Protein AF-A0A6C0DNN8-F1 (afdb_monomer_lite)

Organism: NCBI:txid1070528

Sequence (45 aa):
MKTRKNKFKMPRKFGKAHCLRKTCKKMGFTEKASCRPYKNCYKKK

Secondary structure (DSSP, 8-state):
--------SS--SS-HHHHHHS-GGG--HHHHHHHTTTS-SS---

pLDDT: mean 76.57, std 14.35, range [38.88, 89.44]

Structure (mmCIF, N/CA/C/O backbone):
data_AF-A0A6C0DNN8-F1
#
_entry.id   AF-A0A6C0DNN8-F1
#
loop_
_atom_site.group_PDB
_atom_site.id
_atom_site.type_symbol
_atom_site.label_atom_id
_atom_site.label_alt_id
_atom_site.label_comp_id
_atom_site.label_asym_id
_atom_site.label_entity_id
_atom_site.label_seq_id
_atom_site.pdbx_PDB_ins_code
_atom_site.Cartn_x
_atom_site.Cartn_y
_atom_site.Cartn_z
_atom_site.occupancy
_atom_site.B_iso_or_equiv
_atom_site.auth_seq_id
_atom_site.auth_comp_id
_atom_site.auth_asym_id
_atom_site.auth_atom_id
_atom_site.pdbx_PDB_model_num
ATOM 1 N N . MET A 1 1 ? 10.009 6.139 -22.807 1.00 38.88 1 MET A N 1
ATOM 2 C CA . MET A 1 1 ? 9.828 6.360 -21.351 1.00 38.88 1 MET A CA 1
ATOM 3 C C . MET A 1 1 ? 10.380 5.145 -20.583 1.00 38.88 1 MET A C 1
ATOM 5 O O . MET A 1 1 ? 9.773 4.084 -20.612 1.00 38.88 1 MET A O 1
ATOM 9 N N . LYS A 1 2 ? 11.587 5.223 -19.996 1.00 43.22 2 LYS A N 1
ATOM 10 C CA . LYS A 1 2 ? 12.269 4.075 -19.348 1.00 43.22 2 LYS A CA 1
ATOM 11 C C . LYS A 1 2 ? 11.690 3.839 -17.943 1.00 43.22 2 LYS A C 1
ATOM 13 O O . LYS A 1 2 ? 12.122 4.463 -16.976 1.00 43.22 2 LYS A O 1
ATOM 18 N N . THR A 1 3 ? 10.714 2.940 -17.805 1.00 51.59 3 THR A N 1
ATOM 19 C CA . THR A 1 3 ? 10.246 2.482 -16.486 1.00 51.59 3 THR A CA 1
ATOM 20 C C . THR A 1 3 ? 11.344 1.644 -15.837 1.00 51.59 3 THR A C 1
ATOM 22 O O . THR A 1 3 ? 11.572 0.501 -16.238 1.00 51.59 3 THR A O 1
ATOM 25 N N . ARG A 1 4 ? 12.047 2.208 -14.849 1.00 53.59 4 ARG A N 1
ATOM 26 C CA . ARG A 1 4 ? 13.039 1.498 -14.030 1.00 53.59 4 ARG A CA 1
ATOM 27 C C . ARG A 1 4 ? 12.345 0.378 -13.238 1.00 53.59 4 ARG A C 1
ATOM 29 O O . ARG A 1 4 ? 11.964 0.561 -12.084 1.00 53.59 4 ARG A O 1
ATOM 36 N N . LYS A 1 5 ? 12.159 -0.791 -13.859 1.00 56.09 5 LYS A N 1
ATOM 37 C CA . LYS A 1 5 ? 11.865 -2.056 -13.173 1.00 56.09 5 LYS A CA 1
ATOM 38 C C . LYS A 1 5 ? 13.132 -2.458 -12.417 1.00 56.09 5 LYS A C 1
ATOM 40 O O . LYS A 1 5 ? 13.907 -3.282 -12.894 1.00 56.09 5 LYS A O 1
ATOM 45 N N . ASN A 1 6 ? 13.383 -1.827 -11.268 1.00 53.41 6 ASN A N 1
ATOM 46 C CA . ASN A 1 6 ? 14.402 -2.316 -10.347 1.00 53.41 6 ASN A CA 1
ATOM 47 C C . ASN A 1 6 ? 14.032 -3.755 -9.975 1.00 53.41 6 ASN A C 1
ATOM 49 O O . ASN A 1 6 ? 12.928 -4.041 -9.506 1.00 53.41 6 ASN A O 1
ATOM 53 N N . LYS A 1 7 ? 14.959 -4.641 -10.329 1.00 58.25 7 LYS A N 1
ATOM 54 C CA . LYS A 1 7 ? 14.829 -6.083 -10.491 1.00 58.25 7 LYS A CA 1
ATOM 55 C C . LYS A 1 7 ? 14.610 -6.769 -9.140 1.00 58.25 7 LYS A C 1
ATOM 57 O O . LYS A 1 7 ? 15.537 -7.339 -8.577 1.00 58.25 7 LYS A O 1
ATOM 62 N N . PHE A 1 8 ? 13.394 -6.745 -8.596 1.00 58.78 8 PHE A N 1
ATOM 63 C CA . PHE A 1 8 ? 13.029 -7.827 -7.681 1.00 58.78 8 PHE A CA 1
ATOM 64 C C . PHE A 1 8 ? 13.094 -9.127 -8.492 1.00 58.78 8 PHE A C 1
ATOM 66 O O . PHE A 1 8 ? 12.505 -9.184 -9.572 1.00 58.78 8 PHE A O 1
ATOM 73 N N . LYS A 1 9 ? 13.819 -10.143 -7.990 1.00 61.09 9 LYS A N 1
ATOM 74 C CA . LYS A 1 9 ? 13.968 -11.462 -8.648 1.00 61.09 9 LYS A CA 1
ATOM 75 C C . LYS A 1 9 ? 12.612 -12.061 -9.063 1.00 61.09 9 LYS A C 1
ATOM 77 O O . LYS A 1 9 ? 12.548 -12.801 -10.033 1.00 61.09 9 LYS A O 1
ATOM 82 N N . MET A 1 10 ? 11.533 -11.664 -8.381 1.00 64.94 10 MET A N 1
ATOM 83 C CA . MET A 1 10 ? 10.146 -11.851 -8.802 1.00 64.94 10 MET A CA 1
ATOM 84 C C . MET A 1 10 ? 9.418 -10.497 -8.878 1.00 64.94 10 MET A C 1
ATOM 86 O O . MET A 1 10 ? 9.317 -9.808 -7.854 1.00 64.94 10 MET A O 1
ATOM 90 N N . PRO A 1 11 ? 8.892 -10.082 -10.047 1.00 70.62 11 PRO A N 1
ATOM 91 C CA . PRO A 1 11 ? 8.097 -8.865 -10.141 1.00 70.62 11 PRO A CA 1
ATOM 92 C C . PRO A 1 11 ? 6.829 -9.012 -9.294 1.00 70.62 11 PRO A C 1
ATOM 94 O O . PRO A 1 11 ? 6.122 -10.015 -9.364 1.00 70.62 11 PRO A O 1
ATOM 97 N N . ARG A 1 12 ? 6.526 -8.004 -8.470 1.00 76.81 12 ARG A N 1
ATOM 98 C CA . ARG A 1 12 ? 5.288 -8.004 -7.681 1.00 76.81 12 ARG A CA 1
ATOM 99 C C . ARG A 1 12 ? 4.084 -7.916 -8.610 1.00 76.81 12 ARG A C 1
ATOM 101 O O . ARG A 1 12 ? 4.104 -7.153 -9.573 1.00 76.81 12 ARG A O 1
ATOM 108 N N . LYS A 1 13 ? 3.013 -8.633 -8.259 1.00 80.44 13 LYS A N 1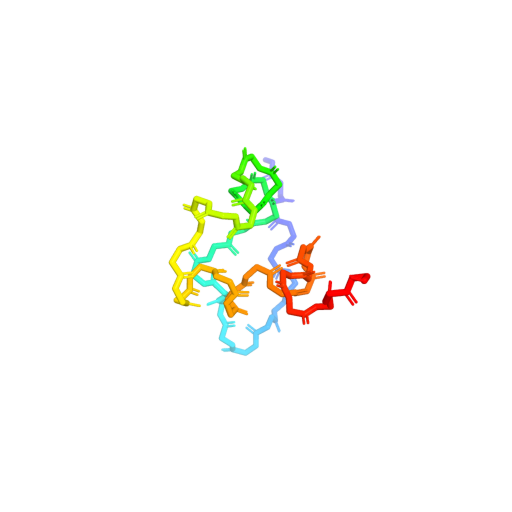
ATOM 109 C CA . LYS A 1 13 ? 1.769 -8.680 -9.042 1.00 80.44 13 LYS A CA 1
ATOM 110 C C . LYS A 1 13 ? 1.115 -7.302 -9.201 1.00 80.44 13 LYS A C 1
ATOM 112 O O . LYS A 1 13 ? 0.490 -7.034 -10.218 1.00 80.44 13 LYS A O 1
ATOM 117 N N . PHE A 1 14 ? 1.297 -6.417 -8.218 1.00 84.50 14 PHE A N 1
ATOM 118 C CA . PHE A 1 14 ? 0.742 -5.066 -8.221 1.00 84.50 14 PHE A CA 1
ATOM 119 C C . PHE A 1 14 ? 1.827 -4.009 -7.997 1.00 84.50 14 PHE A C 1
ATOM 121 O O . PHE A 1 14 ? 2.685 -4.146 -7.123 1.00 84.50 14 PHE A O 1
ATOM 128 N N . GLY A 1 15 ? 1.772 -2.939 -8.793 1.00 83.81 15 GLY A N 1
ATOM 129 C CA . GLY A 1 15 ? 2.665 -1.786 -8.681 1.00 83.81 15 GLY A CA 1
ATOM 130 C C . GLY A 1 15 ? 2.177 -0.733 -7.681 1.00 83.81 15 GLY A C 1
ATOM 131 O O . GLY A 1 15 ? 1.033 -0.756 -7.226 1.00 83.81 15 GLY A O 1
ATOM 132 N N . LYS A 1 16 ? 3.039 0.251 -7.389 1.00 84.50 16 LYS A N 1
ATOM 133 C CA . LYS A 1 16 ? 2.776 1.333 -6.421 1.00 84.50 16 LYS A CA 1
ATOM 134 C C . LYS A 1 16 ? 1.449 2.064 -6.681 1.00 84.50 16 LYS A C 1
ATOM 136 O O . LYS A 1 16 ? 0.682 2.249 -5.745 1.00 84.50 16 LYS A O 1
ATOM 141 N N . ALA A 1 17 ? 1.149 2.431 -7.930 1.00 86.19 17 ALA A N 1
ATOM 142 C CA . ALA A 1 17 ? -0.078 3.160 -8.277 1.00 86.19 17 ALA A CA 1
ATOM 143 C C . ALA A 1 17 ? -1.356 2.363 -7.949 1.00 86.19 17 ALA A C 1
ATOM 145 O O . ALA A 1 17 ? -2.280 2.897 -7.337 1.00 86.19 17 ALA A O 1
ATOM 146 N N . HIS A 1 18 ? -1.377 1.062 -8.268 1.00 87.00 18 HIS A N 1
ATOM 147 C CA . HIS A 1 18 ? -2.495 0.170 -7.926 1.00 87.00 18 HIS A CA 1
ATOM 148 C C . HIS A 1 18 ? -2.683 0.066 -6.410 1.00 87.00 18 HIS A C 1
ATOM 150 O O . HIS A 1 18 ? -3.799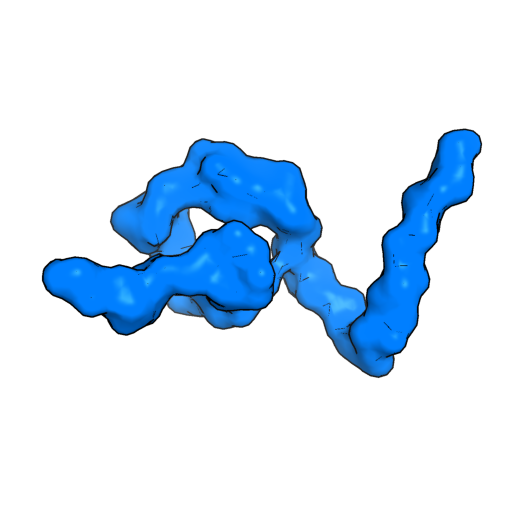 0.166 -5.901 1.00 87.00 18 HIS A O 1
ATOM 156 N N . CYS A 1 19 ? -1.572 -0.063 -5.685 1.00 87.06 19 CYS A N 1
ATOM 157 C CA . CYS A 1 19 ? -1.565 -0.165 -4.232 1.00 87.06 19 CYS A CA 1
ATOM 158 C C . CYS A 1 19 ? -2.001 1.123 -3.516 1.00 87.06 19 CYS A C 1
ATOM 160 O O . CYS A 1 19 ? -2.637 1.065 -2.467 1.00 87.06 19 CYS A O 1
ATOM 162 N N . LEU A 1 20 ? -1.684 2.299 -4.053 1.00 85.25 20 LEU A N 1
ATOM 163 C CA . LEU A 1 20 ? -2.080 3.563 -3.428 1.00 85.25 20 LEU A CA 1
ATOM 164 C C . LEU A 1 20 ? -3.551 3.910 -3.689 1.00 85.25 20 LEU A C 1
ATOM 166 O O . LEU A 1 20 ? -4.192 4.477 -2.805 1.00 85.25 20 LEU A O 1
ATOM 170 N N . ARG A 1 21 ? -4.104 3.495 -4.837 1.00 89.44 21 ARG A N 1
ATOM 171 C CA . ARG A 1 21 ? -5.488 3.794 -5.240 1.00 89.44 21 ARG A CA 1
ATOM 172 C C . ARG A 1 21 ? -6.549 3.124 -4.360 1.00 89.44 21 ARG A C 1
ATOM 174 O O . ARG A 1 21 ? -7.595 3.710 -4.104 1.00 89.44 21 ARG A O 1
ATOM 181 N N . LYS A 1 22 ? -6.309 1.892 -3.895 1.00 86.44 22 LYS A N 1
ATOM 182 C CA . LYS A 1 22 ? -7.270 1.145 -3.061 1.00 86.44 22 LYS A CA 1
ATOM 183 C C . LYS A 1 22 ? -7.021 1.369 -1.571 1.00 86.44 22 LYS A C 1
ATOM 185 O O . LYS A 1 22 ? -5.882 1.482 -1.126 1.00 86.44 22 LYS A O 1
ATOM 190 N N . THR A 1 23 ? -8.075 1.392 -0.761 1.00 86.25 23 THR A N 1
ATOM 191 C CA . THR A 1 23 ? -7.956 1.370 0.706 1.00 86.25 23 THR A CA 1
ATOM 192 C C . THR A 1 23 ? -7.708 -0.055 1.204 1.00 86.25 23 THR A C 1
ATOM 194 O O . THR A 1 23 ? -8.123 -1.018 0.567 1.00 86.25 23 THR A O 1
ATOM 197 N N . CYS A 1 24 ? -7.062 -0.214 2.364 1.00 85.12 24 CYS A N 1
ATOM 198 C CA . CYS A 1 24 ? -6.730 -1.533 2.920 1.00 85.12 24 CYS A CA 1
ATOM 199 C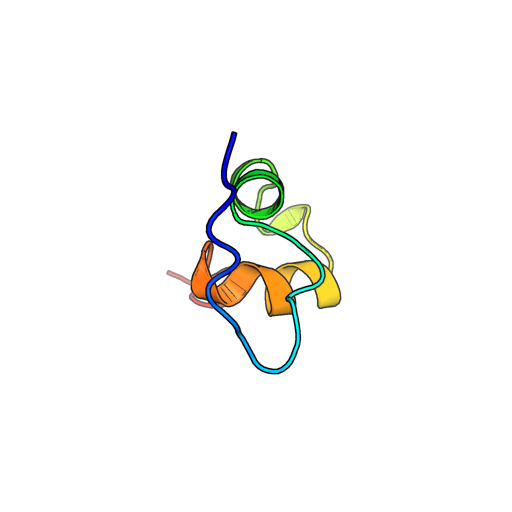 C . CYS A 1 24 ? -7.949 -2.439 3.157 1.00 85.12 24 CYS A C 1
ATOM 201 O O . CYS A 1 24 ? -7.828 -3.658 3.070 1.00 85.12 24 CYS A O 1
ATOM 203 N N . LYS A 1 25 ? -9.126 -1.853 3.416 1.00 85.31 25 LYS A N 1
ATOM 204 C CA . LYS A 1 25 ? -10.398 -2.581 3.544 1.00 85.31 25 LYS A CA 1
ATOM 205 C C . LYS A 1 25 ? -10.871 -3.177 2.211 1.00 85.31 25 LYS A C 1
ATOM 207 O O . LYS A 1 25 ? -11.457 -4.246 2.208 1.00 85.31 25 LYS A O 1
ATOM 212 N N . LYS A 1 26 ? -10.573 -2.510 1.090 1.00 88.31 26 LYS A N 1
ATOM 213 C CA . LYS A 1 26 ? -10.944 -2.928 -0.274 1.00 88.31 26 LYS A CA 1
ATOM 214 C C . LYS A 1 26 ? -9.888 -3.816 -0.950 1.00 88.31 26 LYS A C 1
ATOM 216 O O . LYS A 1 26 ? -10.042 -4.154 -2.119 1.00 88.31 26 LYS A O 1
ATOM 221 N N . MET A 1 27 ? -8.793 -4.140 -0.259 1.00 88.81 27 MET A N 1
ATOM 222 C CA . MET A 1 27 ? -7.733 -5.006 -0.778 1.00 88.81 27 MET A CA 1
ATOM 223 C C . MET A 1 27 ? -7.905 -6.436 -0.270 1.00 88.81 27 MET A C 1
ATOM 225 O O . MET A 1 27 ? -7.990 -6.661 0.943 1.00 88.81 27 MET A O 1
ATOM 229 N N . GLY A 1 28 ? -7.880 -7.402 -1.190 1.00 88.44 28 GLY A N 1
ATOM 230 C CA . GLY A 1 28 ? -7.826 -8.824 -0.845 1.00 88.44 28 GLY A CA 1
ATOM 231 C C . GLY A 1 28 ? -6.483 -9.232 -0.225 1.00 88.44 28 GLY A C 1
ATOM 232 O O . GLY A 1 28 ? -5.523 -8.457 -0.212 1.00 88.44 28 GLY A O 1
ATOM 233 N N . PHE A 1 29 ? -6.385 -10.469 0.266 1.00 86.81 29 PHE A N 1
ATOM 234 C CA . PHE A 1 29 ? -5.162 -11.002 0.885 1.00 86.81 29 PHE A CA 1
ATOM 235 C C . PHE A 1 29 ? -3.927 -10.873 -0.030 1.00 86.81 29 PHE A C 1
ATOM 237 O O . PHE A 1 29 ? -2.907 -10.301 0.361 1.00 86.81 29 PHE A O 1
ATOM 244 N N . THR A 1 30 ? -4.049 -11.307 -1.288 1.00 86.56 30 THR A N 1
ATOM 245 C CA . THR A 1 30 ? -2.973 -11.255 -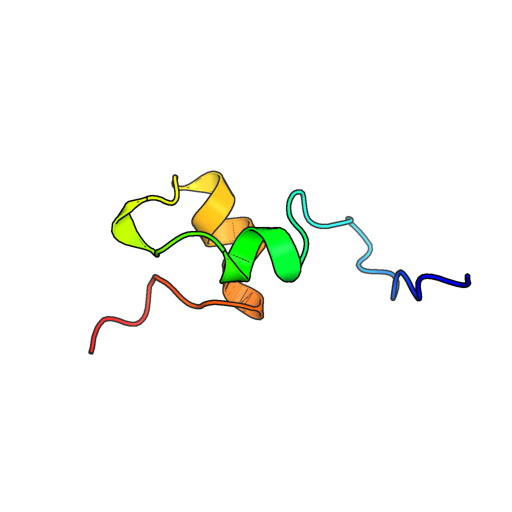2.293 1.00 86.56 30 THR A CA 1
ATOM 246 C C . THR A 1 30 ? -2.547 -9.824 -2.636 1.00 86.56 30 THR A C 1
ATOM 248 O O . THR A 1 30 ? -1.358 -9.546 -2.824 1.00 86.56 30 THR A O 1
ATOM 251 N N . GLU A 1 31 ? -3.507 -8.896 -2.693 1.00 88.50 31 GLU A N 1
ATOM 252 C CA . GLU A 1 31 ? -3.233 -7.474 -2.913 1.00 88.50 31 GLU A CA 1
ATOM 253 C C . GLU A 1 31 ? -2.496 -6.878 -1.718 1.00 88.50 31 GLU A C 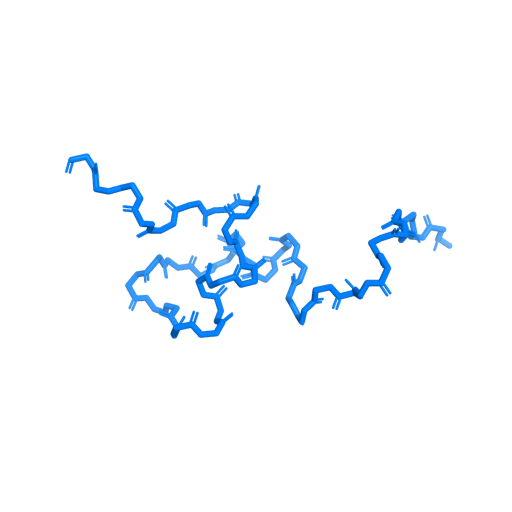1
ATOM 255 O O . GLU A 1 31 ? -1.461 -6.245 -1.906 1.00 88.50 31 GLU A O 1
ATOM 260 N N . LYS A 1 32 ? -2.949 -7.148 -0.488 1.00 88.44 32 LYS A N 1
ATOM 261 C CA . LYS A 1 32 ? -2.274 -6.694 0.737 1.00 88.44 32 LYS A CA 1
ATOM 262 C C . LYS A 1 32 ? -0.834 -7.200 0.818 1.00 88.44 32 LYS A C 1
ATOM 264 O O . LYS A 1 32 ? 0.050 -6.429 1.179 1.00 88.44 32 LYS A O 1
ATOM 269 N N . ALA A 1 33 ? -0.578 -8.460 0.459 1.00 86.56 33 ALA A N 1
ATOM 270 C CA . ALA A 1 33 ? 0.769 -9.034 0.455 1.00 86.56 33 ALA A CA 1
ATOM 271 C C . ALA A 1 33 ? 1.687 -8.348 -0.570 1.00 86.56 33 ALA A C 1
ATOM 273 O O . ALA A 1 33 ? 2.802 -7.941 -0.243 1.00 86.56 33 ALA A O 1
ATOM 274 N N . SER A 1 34 ? 1.189 -8.144 -1.791 1.00 85.50 34 SER A N 1
ATOM 275 C CA . SER A 1 34 ? 1.943 -7.477 -2.860 1.00 85.50 34 SER A CA 1
ATOM 276 C C . SER A 1 34 ? 2.165 -5.988 -2.583 1.00 85.50 34 SER A C 1
ATOM 278 O O . SER A 1 34 ? 3.210 -5.436 -2.927 1.00 85.50 34 SER A O 1
ATOM 280 N N . CYS A 1 35 ? 1.182 -5.337 -1.958 1.00 88.06 35 CYS A N 1
ATOM 281 C CA . CYS A 1 35 ? 1.179 -3.909 -1.674 1.00 88.06 35 CYS A CA 1
ATOM 282 C C . CYS A 1 35 ? 1.849 -3.534 -0.355 1.00 88.06 35 CYS A C 1
ATOM 284 O O . CYS A 1 35 ? 2.196 -2.369 -0.200 1.00 88.06 35 CYS A O 1
ATOM 286 N N . ARG A 1 36 ? 2.115 -4.487 0.548 1.00 87.06 36 ARG A N 1
ATOM 287 C CA . ARG A 1 36 ? 2.833 -4.300 1.824 1.00 87.06 36 ARG A CA 1
ATOM 288 C C . ARG A 1 36 ? 4.036 -3.333 1.792 1.00 87.06 36 ARG A C 1
ATOM 290 O O . ARG A 1 36 ? 4.098 -2.490 2.681 1.00 87.06 36 ARG A O 1
ATOM 297 N N . PRO A 1 37 ? 4.964 -3.390 0.816 1.00 85.25 37 PRO A N 1
ATOM 298 C CA . PRO A 1 37 ? 6.093 -2.448 0.711 1.00 85.25 37 PRO A CA 1
ATOM 299 C C . PRO A 1 37 ? 5.688 -0.995 0.414 1.00 85.25 37 PRO A C 1
ATOM 301 O O . PRO A 1 37 ? 6.460 -0.082 0.677 1.00 85.25 37 PRO A O 1
ATOM 304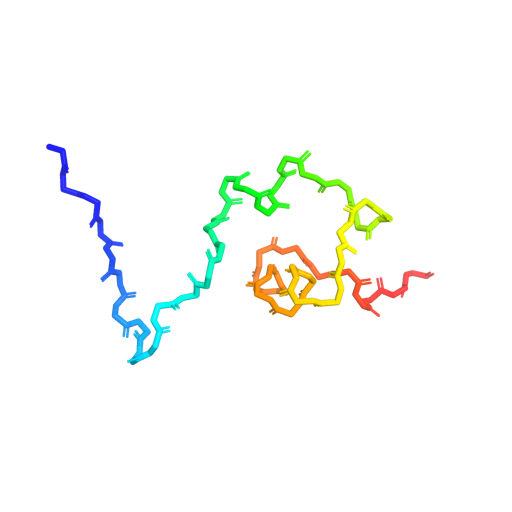 N N . TYR A 1 38 ? 4.513 -0.774 -0.176 1.00 85.00 38 TYR A N 1
ATOM 305 C CA . TYR A 1 38 ? 4.023 0.548 -0.578 1.00 85.00 38 TYR A CA 1
ATOM 306 C C . TYR A 1 38 ? 2.918 1.063 0.350 1.00 85.00 38 TYR A C 1
ATOM 308 O O . TYR A 1 38 ? 2.761 2.267 0.523 1.00 85.00 38 TYR A O 1
ATOM 316 N N . LYS A 1 39 ? 2.129 0.149 0.916 1.00 85.19 39 LYS A N 1
ATOM 317 C CA . LYS A 1 39 ? 0.984 0.404 1.783 1.00 85.19 39 LYS A CA 1
ATOM 318 C C . LYS A 1 39 ? 0.832 -0.771 2.741 1.00 85.19 39 LYS A C 1
ATOM 320 O O . LYS A 1 39 ? 0.358 -1.844 2.367 1.00 85.19 39 LYS A O 1
ATOM 325 N N . ASN A 1 40 ? 1.263 -0.578 3.983 1.00 83.25 40 ASN A N 1
ATOM 326 C CA . ASN A 1 40 ? 1.213 -1.634 4.983 1.00 83.25 40 ASN A CA 1
ATOM 327 C C . ASN A 1 40 ? -0.167 -1.689 5.652 1.00 83.25 40 ASN A C 1
ATOM 329 O O . ASN A 1 40 ? -0.451 -0.941 6.580 1.00 83.25 40 ASN A O 1
ATOM 333 N N . CYS A 1 41 ? -1.006 -2.605 5.178 1.00 82.12 41 CYS A N 1
ATOM 334 C CA . CYS A 1 41 ? -2.362 -2.819 5.681 1.00 82.12 41 CYS A CA 1
ATOM 335 C C . CYS A 1 41 ? -2.457 -3.713 6.931 1.00 82.12 41 CYS A C 1
ATOM 337 O O . CYS A 1 41 ? -3.565 -3.964 7.395 1.00 82.12 41 CYS A O 1
ATOM 339 N N . TYR A 1 42 ? -1.327 -4.215 7.443 1.00 79.38 42 TYR A N 1
ATOM 340 C CA . TYR A 1 42 ? -1.268 -5.113 8.606 1.00 79.38 42 TYR A CA 1
ATOM 341 C C . TYR A 1 42 ? -0.815 -4.419 9.891 1.00 79.38 42 TYR A C 1
ATOM 343 O O . TYR A 1 42 ? -1.008 -4.959 10.975 1.00 79.38 42 TYR A O 1
ATOM 351 N N . LYS A 1 43 ? -0.240 -3.215 9.793 1.00 69.56 43 LYS A N 1
ATOM 352 C CA . LYS A 1 43 ? -0.054 -2.361 10.967 1.00 69.56 43 LYS A CA 1
ATOM 353 C C . LYS A 1 43 ? -1.408 -1.739 11.310 1.00 69.56 43 LYS A C 1
ATOM 355 O O . LYS A 1 43 ? -1.799 -0.740 10.711 1.00 69.56 43 LYS A O 1
ATOM 360 N N . LYS A 1 44 ? -2.136 -2.371 12.233 1.00 61.41 44 LYS A N 1
ATOM 361 C CA . LYS A 1 44 ? -3.168 -1.685 13.016 1.00 61.41 44 LYS A CA 1
ATOM 362 C C . LYS A 1 44 ? -2.457 -0.572 13.803 1.00 61.41 44 LYS A C 1
ATOM 364 O O . LYS A 1 44 ? -1.426 -0.848 14.413 1.00 61.41 44 LYS A O 1
ATOM 369 N N . LYS A 1 45 ? -2.939 0.668 13.695 1.00 52.97 45 LYS A N 1
ATOM 370 C CA . LYS A 1 45 ? -2.839 1.580 14.838 1.00 52.97 45 LYS A CA 1
ATOM 371 C C . LYS A 1 45 ? -3.810 1.071 15.892 1.00 52.97 45 LYS A C 1
ATOM 373 O O . LYS A 1 45 ? -4.864 0.543 15.462 1.00 52.97 45 LYS A O 1
#

Radius of gyration: 11.5 Å; chains: 1; bounding box: 26×18×36 Å

Foldseek 3Di:
DDDPPPDPVDDQPDDLVRLVVDDLVRDDPSSCVSSCVNDNSPDDD